Protein AF-A0A813LIZ9-F1 (afdb_monomer_lite)

Radius of gyration: 29.01 Å; chains: 1; bounding box: 77×51×68 Å

Sequence (110 aa):
RAIRGAGMHSLEDPNLRGNLFVLLRVLLPTGVDEDSAQLLREVLPSVAPGALEELSATGEELEEFELCDLDPMESQRLHHVATGGIHTTSDDRDEAPPAGAPGPPPCGQM

Secondary structure (DSSP, 8-state):
--BTT-SPBPSS-TT-B--B---------S---HHHHHHHHHHSPPPPTHHHHHHHHS---PPP----PPPHHHHHHHHHHHTT-----------PPPTTPPPPPP----

Structure (mmCIF, N/CA/C/O backbone):
data_AF-A0A813LIZ9-F1
#
_entry.id   AF-A0A813LIZ9-F1
#
loop_
_atom_site.group_PDB
_atom_site.id
_atom_site.type_symbol
_atom_site.label_atom_id
_atom_site.label_alt_id
_atom_site.label_comp_id
_atom_site.label_asym_id
_atom_site.label_entity_id
_atom_site.label_seq_id
_atom_site.pdbx_PDB_ins_code
_atom_site.Cartn_x
_atom_site.Cartn_y
_atom_site.Cartn_z
_atom_site.occupancy
_atom_site.B_iso_or_equiv
_atom_site.auth_seq_id
_atom_site.auth_comp_id
_atom_site.auth_asym_id
_atom_site.auth_atom_id
_atom_site.pdbx_PDB_model_num
ATOM 1 N N . ARG A 1 1 ? 11.807 -7.721 -7.342 1.00 72.88 1 ARG A N 1
ATOM 2 C CA . ARG A 1 1 ? 12.508 -8.581 -8.335 1.00 72.88 1 ARG A CA 1
ATOM 3 C C . ARG A 1 1 ? 12.321 -7.953 -9.711 1.00 72.88 1 ARG A C 1
ATOM 5 O O . ARG A 1 1 ? 11.189 -7.631 -10.035 1.00 72.88 1 ARG A O 1
ATOM 12 N N . ALA A 1 2 ? 13.392 -7.721 -10.470 1.00 89.88 2 ALA A N 1
ATOM 13 C CA . ALA A 1 2 ? 13.292 -7.138 -11.812 1.00 89.88 2 ALA A CA 1
ATOM 14 C C . ALA A 1 2 ? 12.849 -8.190 -12.842 1.00 89.88 2 ALA A C 1
ATOM 16 O O . ALA A 1 2 ? 13.233 -9.360 -12.733 1.00 89.88 2 ALA A O 1
ATOM 17 N N . ILE A 1 3 ? 12.066 -7.773 -13.837 1.00 95.50 3 ILE A N 1
ATOM 18 C CA . ILE A 1 3 ? 11.669 -8.616 -14.967 1.00 95.50 3 ILE A CA 1
ATOM 19 C C . ILE A 1 3 ? 12.752 -8.480 -16.035 1.00 95.50 3 ILE A C 1
ATOM 21 O O . ILE A 1 3 ? 12.968 -7.399 -16.589 1.00 95.50 3 ILE A O 1
ATOM 25 N N . ARG A 1 4 ? 13.484 -9.570 -16.280 1.00 95.56 4 ARG A N 1
ATOM 26 C CA . ARG A 1 4 ? 14.637 -9.549 -17.184 1.00 95.56 4 ARG A CA 1
ATOM 27 C C . ARG A 1 4 ? 14.203 -9.449 -18.645 1.00 95.56 4 ARG A C 1
ATOM 29 O O . ARG A 1 4 ? 13.238 -10.100 -19.030 1.00 95.56 4 ARG A O 1
ATOM 36 N N . GLY A 1 5 ? 14.912 -8.648 -19.441 1.00 94.62 5 GLY A N 1
ATOM 37 C CA . GLY A 1 5 ? 14.669 -8.512 -20.886 1.00 94.62 5 GLY A CA 1
ATOM 38 C C . GLY A 1 5 ? 13.361 -7.808 -21.277 1.00 94.62 5 GLY A C 1
ATOM 39 O O . GLY A 1 5 ? 12.983 -7.820 -22.447 1.00 94.62 5 GLY A O 1
ATOM 40 N N . ALA A 1 6 ? 12.660 -7.206 -20.312 1.00 96.38 6 ALA A N 1
ATOM 41 C CA . ALA A 1 6 ? 11.418 -6.461 -20.531 1.00 96.38 6 ALA A CA 1
ATOM 42 C C . ALA A 1 6 ? 11.628 -4.938 -20.649 1.00 96.38 6 ALA A C 1
ATOM 44 O O . ALA A 1 6 ? 10.663 -4.196 -20.806 1.00 96.38 6 ALA A O 1
ATOM 45 N N . GLY A 1 7 ? 12.871 -4.467 -20.545 1.00 95.06 7 GLY A N 1
ATOM 46 C CA . GLY A 1 7 ? 13.238 -3.071 -20.752 1.00 95.06 7 GLY A CA 1
ATOM 47 C C . GLY A 1 7 ? 13.452 -2.718 -22.227 1.00 95.06 7 GLY A C 1
ATOM 48 O O . GLY A 1 7 ? 13.108 -3.466 -23.147 1.00 95.06 7 GLY A O 1
ATOM 49 N N . MET A 1 8 ? 14.045 -1.548 -22.446 1.00 96.19 8 MET A N 1
ATOM 50 C CA . MET A 1 8 ? 14.390 -1.057 -23.782 1.00 96.19 8 MET A CA 1
ATOM 51 C C . MET A 1 8 ? 15.553 -1.845 -24.397 1.00 96.19 8 MET A C 1
ATOM 53 O O . MET A 1 8 ? 16.353 -2.439 -23.672 1.00 96.19 8 MET A O 1
ATOM 57 N N . HIS A 1 9 ? 15.637 -1.850 -25.729 1.00 96.44 9 HIS A N 1
ATOM 58 C CA . HIS A 1 9 ? 16.804 -2.383 -26.436 1.00 96.44 9 HIS A CA 1
ATOM 59 C C . HIS A 1 9 ? 18.040 -1.522 -26.152 1.00 96.44 9 HIS A C 1
ATOM 61 O O . HIS A 1 9 ? 17.918 -0.308 -25.969 1.00 96.44 9 HIS A O 1
ATOM 67 N N . SER A 1 10 ? 19.213 -2.152 -26.116 1.00 93.62 10 SER A N 1
ATOM 68 C CA . SER A 1 10 ? 20.483 -1.432 -26.064 1.00 93.62 10 SER A CA 1
ATOM 69 C C . SER A 1 10 ? 20.739 -0.708 -27.389 1.00 93.62 10 SER A C 1
ATOM 71 O O . SER A 1 10 ? 20.350 -1.187 -28.453 1.00 93.62 10 SER A O 1
ATOM 73 N N . LEU A 1 11 ? 21.407 0.444 -27.323 1.00 93.75 11 LEU A N 1
ATOM 74 C CA . LEU A 1 11 ? 21.830 1.206 -28.503 1.00 93.75 11 LEU A CA 1
ATOM 75 C C . LEU A 1 11 ? 22.968 0.510 -29.268 1.00 93.75 11 LEU A C 1
ATOM 77 O O . LEU A 1 11 ? 23.066 0.665 -30.480 1.00 93.75 11 LEU A O 1
ATOM 81 N N . GLU A 1 12 ? 23.806 -0.255 -28.566 1.00 95.12 12 GLU A N 1
ATOM 82 C CA . GLU A 1 12 ? 24.985 -0.925 -29.136 1.00 95.12 12 GLU A CA 1
ATOM 83 C C . GLU A 1 12 ? 24.659 -2.300 -29.742 1.00 95.12 12 GLU A C 1
ATOM 85 O O . GLU A 1 12 ? 25.284 -2.708 -30.717 1.00 95.12 12 GLU A O 1
ATOM 90 N N . ASP A 1 13 ? 23.660 -3.002 -29.194 1.00 93.50 13 ASP A N 1
ATOM 91 C CA . ASP A 1 13 ? 23.198 -4.303 -29.689 1.00 93.50 13 ASP A CA 1
ATOM 92 C C . ASP A 1 13 ? 21.663 -4.392 -29.599 1.00 93.50 13 ASP A C 1
ATOM 94 O O . ASP A 1 13 ? 21.113 -4.491 -28.493 1.00 93.50 13 ASP A O 1
ATOM 98 N N . PRO A 1 14 ? 20.950 -4.404 -30.740 1.00 92.38 14 PRO A N 1
ATOM 99 C CA . PRO A 1 14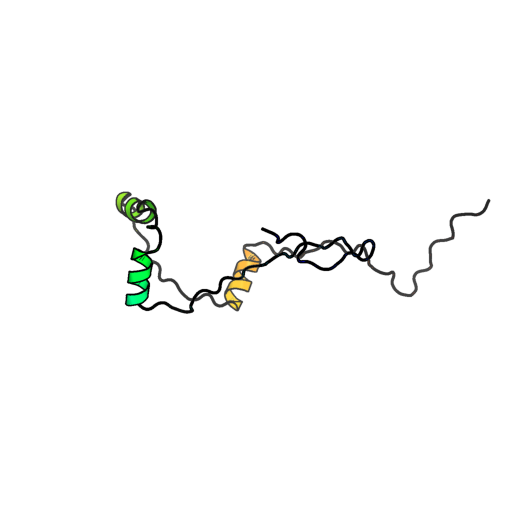 ? 19.493 -4.449 -30.765 1.00 92.38 14 PRO A CA 1
ATOM 100 C C . PRO A 1 14 ? 18.911 -5.787 -30.286 1.00 92.38 14 PRO A C 1
ATOM 102 O O . PRO A 1 14 ? 17.706 -5.864 -30.072 1.00 92.38 14 PRO A O 1
ATOM 105 N N . ASN A 1 15 ? 19.717 -6.838 -30.095 1.00 95.00 15 ASN A N 1
ATOM 106 C CA . ASN A 1 15 ? 19.245 -8.104 -29.525 1.00 95.00 15 ASN A CA 1
ATOM 107 C C . ASN A 1 15 ? 19.275 -8.106 -27.990 1.00 95.00 15 ASN A C 1
ATOM 109 O O . ASN A 1 15 ? 18.622 -8.940 -27.356 1.00 95.00 15 ASN A O 1
ATOM 113 N N . LEU A 1 16 ? 20.009 -7.174 -27.374 1.00 94.56 16 LEU A N 1
ATOM 114 C CA . 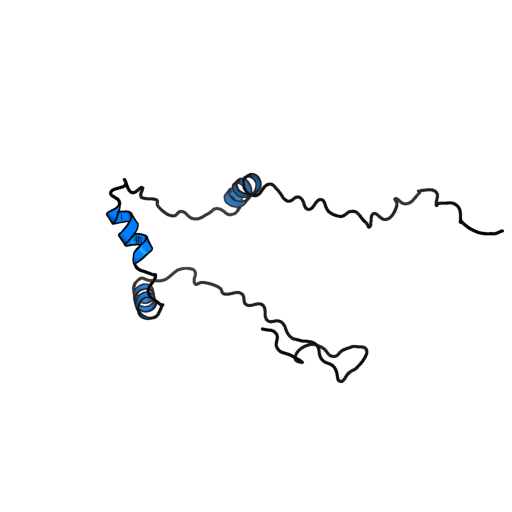LEU A 1 16 ? 20.076 -7.024 -25.926 1.00 94.56 16 LEU A CA 1
ATOM 115 C C . LEU A 1 16 ? 18.971 -6.092 -25.428 1.00 94.56 16 LEU A C 1
ATOM 117 O O . LEU A 1 16 ? 18.798 -4.978 -25.919 1.00 94.56 16 LEU A O 1
ATOM 121 N N . ARG A 1 17 ? 18.235 -6.537 -24.405 1.00 97.12 17 ARG A N 1
ATOM 122 C CA . ARG A 1 17 ? 17.180 -5.756 -23.744 1.00 97.12 17 ARG A CA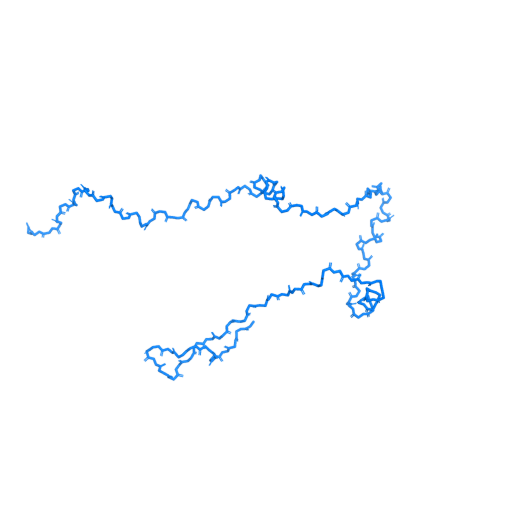 1
ATOM 123 C C . ARG A 1 17 ? 17.488 -5.565 -22.268 1.00 97.12 17 ARG A C 1
ATOM 125 O O . ARG A 1 17 ? 17.912 -6.498 -21.588 1.00 97.12 17 ARG A O 1
ATOM 132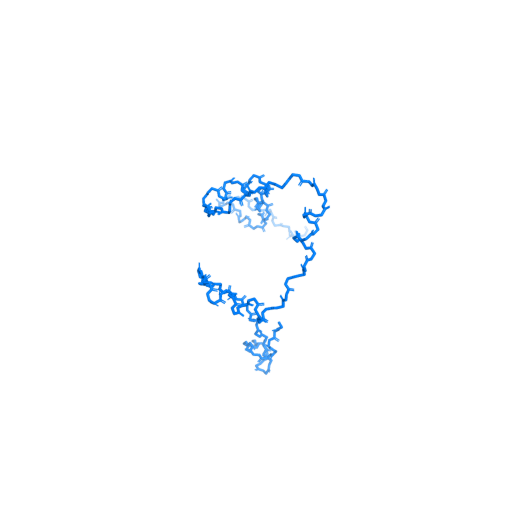 N N . GLY A 1 18 ? 17.224 -4.361 -21.770 1.00 95.69 18 GLY A N 1
ATOM 133 C CA . GLY A 1 18 ? 17.324 -4.028 -20.355 1.00 95.69 18 GLY A CA 1
ATOM 134 C C . GLY A 1 18 ? 16.287 -4.754 -19.494 1.00 95.69 18 GLY A C 1
ATOM 135 O O . GLY A 1 18 ? 15.431 -5.501 -19.974 1.00 95.69 18 GLY A O 1
ATOM 136 N N . ASN A 1 19 ? 16.341 -4.508 -18.188 1.00 96.81 19 ASN A N 1
ATOM 137 C CA . ASN A 1 19 ? 15.390 -5.068 -17.230 1.00 96.81 19 ASN A CA 1
ATOM 138 C C . ASN A 1 19 ? 14.308 -4.042 -16.885 1.00 96.81 19 ASN A C 1
ATOM 140 O O . ASN A 1 19 ? 14.587 -2.849 -16.794 1.00 96.81 19 ASN A O 1
ATOM 144 N N . LEU A 1 20 ? 13.091 -4.518 -16.632 1.00 96.81 20 LEU A N 1
ATOM 145 C CA . LEU A 1 20 ? 12.013 -3.703 -16.082 1.00 96.81 20 LEU A CA 1
ATOM 146 C C . LEU A 1 20 ? 12.024 -3.807 -14.553 1.00 96.81 20 LEU A C 1
ATOM 148 O O . LEU A 1 20 ? 11.972 -4.905 -13.989 1.00 96.81 20 LEU A O 1
ATOM 152 N N . PHE A 1 21 ? 12.051 -2.657 -13.887 1.00 95.62 21 PHE A N 1
ATOM 153 C CA . PHE A 1 21 ? 11.922 -2.544 -12.439 1.00 95.62 21 PHE A CA 1
ATOM 154 C C . PHE A 1 21 ? 10.520 -2.038 -12.106 1.00 95.62 21 PHE A C 1
ATOM 156 O O . PHE A 1 21 ? 10.117 -0.976 -12.569 1.00 95.62 21 PHE A O 1
ATOM 163 N N . VAL A 1 22 ? 9.777 -2.809 -11.312 1.00 94.00 22 VAL A N 1
ATOM 164 C CA . VAL A 1 22 ? 8.434 -2.434 -10.860 1.00 94.00 22 VAL A CA 1
ATOM 165 C C . VAL A 1 22 ? 8.536 -1.903 -9.437 1.00 94.00 22 VAL A C 1
ATOM 167 O O . VAL A 1 22 ? 8.913 -2.638 -8.523 1.00 94.00 22 VAL A O 1
ATOM 170 N N . LEU A 1 23 ? 8.212 -0.623 -9.274 1.00 94.06 23 LEU A N 1
ATOM 171 C CA . LEU A 1 23 ? 8.088 0.046 -7.983 1.00 94.06 23 LEU A CA 1
ATOM 172 C C . LEU A 1 23 ? 6.625 -0.049 -7.550 1.00 94.06 23 LEU A C 1
ATOM 174 O O . LEU A 1 23 ? 5.743 0.492 -8.214 1.00 94.06 23 LEU A O 1
ATOM 178 N N . LEU A 1 24 ? 6.365 -0.775 -6.466 1.00 93.88 24 LEU A N 1
ATOM 179 C CA . LEU A 1 24 ? 5.014 -0.953 -5.944 1.00 93.88 24 LEU A CA 1
ATOM 180 C C . LEU A 1 24 ? 4.737 0.107 -4.885 1.00 93.88 24 LEU A C 1
ATOM 182 O O . LEU A 1 24 ? 5.449 0.194 -3.887 1.00 93.88 24 LEU A O 1
ATOM 186 N N . ARG A 1 25 ? 3.673 0.879 -5.095 1.00 94.81 25 ARG A N 1
ATOM 187 C CA . ARG A 1 25 ? 3.095 1.754 -4.079 1.00 94.81 25 ARG A CA 1
ATOM 188 C C . ARG A 1 25 ? 1.767 1.152 -3.644 1.00 94.81 25 ARG A C 1
ATOM 190 O O . ARG A 1 25 ? 0.820 1.134 -4.424 1.00 94.81 25 ARG A O 1
ATOM 197 N N . VAL A 1 26 ? 1.714 0.649 -2.415 1.00 93.94 26 VAL A N 1
ATOM 198 C CA . VAL A 1 26 ? 0.466 0.170 -1.814 1.00 93.94 26 VAL A CA 1
ATOM 199 C C . VAL A 1 26 ? -0.268 1.372 -1.234 1.00 93.94 26 VAL A C 1
ATOM 201 O O . VAL A 1 26 ? 0.317 2.158 -0.492 1.00 93.94 26 VAL A O 1
ATOM 204 N N . LEU A 1 27 ? -1.532 1.532 -1.612 1.00 94.31 27 LEU A N 1
ATOM 205 C CA . LEU A 1 27 ? -2.420 2.543 -1.053 1.00 94.31 27 LEU A CA 1
ATOM 206 C C . LEU A 1 27 ? -3.371 1.839 -0.094 1.00 94.31 27 LEU A C 1
ATOM 208 O O . LEU A 1 27 ? -4.056 0.897 -0.490 1.00 94.31 27 LEU A O 1
ATOM 212 N N . LEU A 1 28 ? -3.375 2.279 1.160 1.00 94.12 28 LEU A N 1
ATOM 213 C CA . LEU A 1 28 ? -4.330 1.800 2.148 1.00 94.12 28 LEU A CA 1
ATOM 214 C C . LEU A 1 28 ? -5.681 2.500 1.942 1.00 94.12 28 LEU A C 1
ATOM 216 O O . LEU A 1 28 ? -5.706 3.643 1.471 1.00 94.12 28 LEU A O 1
ATOM 220 N N . PRO A 1 29 ? -6.799 1.836 2.276 1.00 93.81 29 PRO A N 1
ATOM 221 C CA . PRO A 1 29 ? -8.088 2.509 2.328 1.00 93.81 29 PRO A CA 1
ATOM 222 C C . PRO A 1 29 ? -8.055 3.612 3.394 1.00 93.81 29 PRO A C 1
ATOM 224 O O . PRO A 1 29 ? -7.333 3.516 4.384 1.00 93.81 29 PRO A O 1
ATOM 227 N N . THR A 1 30 ? -8.848 4.665 3.197 1.00 92.69 30 THR A N 1
ATOM 228 C CA . THR A 1 30 ? -8.920 5.810 4.124 1.00 92.69 30 THR A CA 1
ATOM 229 C C . THR A 1 30 ? -9.565 5.462 5.464 1.00 92.69 30 THR A C 1
ATOM 231 O O . THR A 1 30 ? -9.428 6.210 6.422 1.00 92.69 30 THR A O 1
ATOM 234 N N . GLY A 1 31 ? -10.289 4.349 5.522 1.00 92.00 31 GLY A N 1
ATOM 235 C CA . GLY A 1 31 ? -10.934 3.831 6.716 1.00 92.00 31 GLY A CA 1
ATOM 236 C C . GLY A 1 31 ? -11.451 2.423 6.459 1.00 92.00 31 GLY A C 1
ATOM 237 O O . GLY A 1 31 ? -11.516 1.973 5.312 1.00 92.00 31 GLY A O 1
ATOM 238 N N . VAL A 1 32 ? -11.797 1.733 7.537 1.00 93.56 32 VAL A N 1
ATOM 239 C CA . VAL A 1 32 ? -12.341 0.375 7.518 1.00 93.56 32 VAL A CA 1
ATOM 240 C C . VAL A 1 32 ? -13.514 0.360 8.491 1.00 93.56 32 VAL A C 1
ATOM 242 O O . VAL A 1 32 ? -13.381 0.848 9.610 1.00 93.56 32 VAL A O 1
ATOM 245 N N . ASP A 1 33 ? -14.667 -0.131 8.051 1.00 95.88 33 ASP A N 1
ATOM 246 C CA . ASP A 1 33 ? -15.826 -0.341 8.919 1.00 95.88 33 ASP A CA 1
ATOM 247 C C . ASP A 1 33 ? -15.628 -1.567 9.826 1.00 95.88 33 ASP A C 1
ATOM 249 O O . ASP A 1 33 ? -14.765 -2.408 9.570 1.00 95.88 33 ASP A O 1
ATOM 253 N N . GLU A 1 34 ? -16.422 -1.679 10.892 1.00 95.00 34 GLU A N 1
ATOM 254 C CA . GLU A 1 34 ? -16.223 -2.732 11.898 1.00 95.00 34 GLU A CA 1
ATOM 255 C C . GLU A 1 34 ? -16.397 -4.145 11.320 1.00 95.00 34 GLU A C 1
ATOM 257 O O . GLU A 1 34 ? -15.617 -5.040 11.647 1.00 95.00 34 GLU A O 1
ATOM 262 N N . ASP A 1 35 ? -17.356 -4.343 10.410 1.00 94.44 35 ASP A N 1
ATOM 263 C CA . ASP A 1 35 ? -17.606 -5.652 9.799 1.00 94.44 35 ASP A CA 1
ATOM 264 C C . ASP A 1 35 ? -16.406 -6.075 8.933 1.00 94.44 35 ASP A C 1
ATOM 266 O O . ASP A 1 35 ? -15.895 -7.195 9.049 1.00 94.44 35 ASP A O 1
ATOM 270 N N . SER A 1 36 ? -15.887 -5.156 8.113 1.00 93.38 36 SER A N 1
ATOM 271 C CA . SER A 1 36 ? -14.664 -5.374 7.332 1.00 93.38 36 SER A CA 1
ATOM 272 C C . SER A 1 36 ? -13.434 -5.595 8.216 1.00 93.38 36 SER A C 1
ATOM 274 O O . SER A 1 36 ? -12.592 -6.442 7.905 1.00 93.38 36 SER A O 1
ATOM 276 N N . ALA A 1 37 ? -13.313 -4.863 9.327 1.00 91.62 37 ALA A N 1
ATOM 277 C CA . ALA A 1 37 ? -12.213 -5.023 10.272 1.00 91.62 37 ALA A CA 1
ATOM 278 C C . ALA A 1 37 ? -12.236 -6.413 10.919 1.00 91.62 37 ALA A C 1
ATOM 280 O O . ALA A 1 37 ? -11.189 -7.053 11.039 1.00 91.62 37 ALA A O 1
ATOM 281 N N . GLN A 1 38 ? -13.421 -6.913 11.271 1.00 90.75 38 GLN A N 1
ATOM 282 C CA . GLN A 1 38 ? -13.588 -8.250 11.826 1.00 90.75 38 GLN A CA 1
ATOM 283 C C . GLN A 1 38 ? -13.151 -9.334 10.834 1.00 90.75 38 GLN A C 1
ATOM 285 O O . GLN A 1 38 ? -12.373 -10.216 11.195 1.00 90.75 38 GLN A O 1
ATOM 290 N N . LEU A 1 39 ? -13.558 -9.224 9.567 1.00 93.19 39 LEU A N 1
ATOM 291 C CA . LEU A 1 39 ? -13.126 -10.150 8.515 1.00 93.19 39 LEU A CA 1
ATOM 292 C C . LEU A 1 39 ? -11.607 -10.112 8.298 1.00 93.19 39 LEU A C 1
ATOM 294 O O . LEU A 1 39 ? -10.974 -11.149 8.101 1.00 93.19 39 LEU A O 1
ATOM 298 N N . LEU A 1 40 ? -10.995 -8.926 8.365 1.00 91.31 40 LEU A N 1
ATOM 299 C CA . LEU A 1 40 ? -9.541 -8.795 8.266 1.00 91.31 40 LEU A CA 1
ATOM 300 C C . LEU A 1 40 ? -8.823 -9.501 9.423 1.00 91.31 40 LEU A C 1
ATOM 302 O O . LEU A 1 40 ? -7.793 -10.123 9.177 1.00 91.31 40 LEU A O 1
ATOM 306 N N . ARG A 1 41 ? -9.360 -9.464 10.651 1.00 88.94 41 ARG A N 1
ATOM 307 C CA . ARG A 1 41 ? -8.787 -10.183 11.808 1.00 88.94 41 ARG A CA 1
ATOM 308 C C . ARG A 1 41 ? -8.791 -11.705 11.613 1.00 88.94 41 ARG A C 1
ATOM 310 O O . ARG A 1 41 ? -7.888 -12.369 12.107 1.00 88.94 41 ARG A O 1
ATOM 317 N N . GLU A 1 42 ? -9.775 -12.253 10.898 1.00 89.62 42 GLU A N 1
ATOM 318 C CA . GLU A 1 42 ? -9.874 -13.698 10.625 1.00 89.62 42 GLU A CA 1
ATOM 319 C C . GLU A 1 42 ? -8.891 -14.174 9.545 1.00 89.62 42 GLU A C 1
ATOM 321 O O . GLU A 1 42 ? -8.422 -15.313 9.582 1.00 89.62 42 GLU A O 1
ATOM 326 N N . VAL A 1 43 ? -8.594 -13.315 8.566 1.00 92.06 43 VAL A N 1
ATOM 327 C CA . VAL A 1 43 ? -7.778 -13.669 7.392 1.00 92.06 43 VAL A CA 1
ATOM 328 C C . VAL A 1 43 ? -6.307 -13.312 7.581 1.00 92.06 43 VAL A C 1
ATOM 330 O O . VAL A 1 43 ? -5.424 -14.031 7.102 1.00 92.06 43 VAL A O 1
ATOM 333 N N . LEU A 1 44 ? -6.025 -12.181 8.227 1.00 88.94 44 LEU A N 1
ATOM 334 C CA . LEU A 1 44 ? -4.658 -11.744 8.462 1.00 88.94 44 LEU A CA 1
ATOM 335 C C . LEU A 1 44 ? -4.006 -12.628 9.532 1.00 88.94 44 LEU A C 1
ATOM 337 O O . LEU A 1 44 ? -4.671 -13.063 10.472 1.00 88.94 44 LEU A O 1
ATOM 341 N N . PRO A 1 45 ? -2.697 -12.910 9.412 1.00 84.44 45 PRO A N 1
ATOM 342 C CA . PRO A 1 45 ? -1.990 -13.651 10.443 1.00 84.44 45 PRO A CA 1
ATOM 343 C C . PRO A 1 45 ? -2.148 -12.932 11.784 1.00 84.44 45 PRO A C 1
ATOM 345 O O . PRO A 1 45 ? -1.943 -11.718 11.858 1.00 84.44 45 PRO A O 1
ATOM 348 N N . SER A 1 46 ? -2.508 -13.689 12.826 1.00 71.38 46 SER A N 1
ATOM 349 C CA . SER A 1 46 ? -2.651 -13.152 14.180 1.00 71.38 46 SER A CA 1
ATOM 350 C C . SER A 1 46 ? -1.402 -12.360 14.535 1.00 71.38 46 SER A C 1
ATOM 352 O O . SER A 1 46 ? -0.286 -12.886 14.482 1.00 71.38 46 SER A O 1
ATOM 354 N N . VAL A 1 47 ? -1.593 -11.098 14.917 1.00 67.25 47 VAL A N 1
ATOM 355 C CA . VAL A 1 47 ? -0.535 -10.329 15.569 1.00 67.25 47 VAL A CA 1
ATOM 356 C C . VAL A 1 47 ? -0.129 -11.136 16.799 1.00 67.25 47 VAL A C 1
ATOM 358 O O . VAL A 1 47 ? -0.997 -11.658 17.504 1.00 67.25 47 VAL A O 1
ATOM 361 N N . ALA A 1 48 ? 1.174 -11.348 16.984 1.00 56.72 48 ALA A N 1
ATOM 362 C CA . ALA A 1 48 ? 1.674 -12.170 18.075 1.00 56.72 48 ALA A CA 1
ATOM 363 C C . ALA A 1 48 ? 1.057 -11.676 19.401 1.00 56.72 48 ALA A C 1
ATOM 365 O O . ALA A 1 48 ? 1.198 -10.490 19.709 1.00 56.72 48 ALA A O 1
ATOM 366 N N . PRO A 1 49 ? 0.387 -12.545 20.179 1.00 52.22 49 PRO A N 1
ATOM 367 C CA . PRO A 1 49 ? -0.355 -12.134 21.374 1.00 52.22 49 PRO A CA 1
ATOM 368 C C . PRO A 1 49 ? 0.526 -11.559 22.502 1.00 52.22 49 PRO A C 1
ATOM 370 O O . PRO A 1 49 ? 0.004 -11.061 23.490 1.00 52.22 49 PRO A O 1
ATOM 373 N N . GLY A 1 50 ? 1.855 -11.551 22.355 1.00 50.12 50 GLY A N 1
ATOM 374 C CA . GLY A 1 50 ? 2.773 -11.099 23.404 1.00 50.12 50 GLY A CA 1
ATOM 375 C C . GLY A 1 50 ? 2.774 -9.592 23.668 1.00 50.12 50 GLY A C 1
ATOM 376 O O . GLY A 1 50 ? 2.944 -9.188 24.807 1.00 50.12 50 GLY A O 1
ATOM 377 N N . ALA A 1 51 ? 2.541 -8.737 22.667 1.00 55.34 51 ALA A N 1
ATOM 378 C CA . ALA A 1 51 ? 2.783 -7.299 22.850 1.00 55.34 51 ALA A CA 1
ATOM 379 C C . ALA A 1 51 ? 1.779 -6.604 23.791 1.00 55.34 51 ALA A C 1
ATOM 381 O O . ALA A 1 51 ? 2.125 -5.606 24.410 1.00 55.34 51 ALA A O 1
ATOM 382 N N . LEU A 1 52 ? 0.548 -7.115 23.891 1.00 53.66 52 LEU A N 1
ATOM 383 C CA . LEU A 1 52 ? -0.526 -6.507 24.687 1.00 53.66 52 LEU A CA 1
ATOM 384 C C . LEU A 1 52 ? -0.733 -7.217 26.033 1.00 53.66 52 LEU A C 1
ATOM 386 O O . LEU A 1 52 ? -0.990 -6.555 27.035 1.00 53.66 52 LEU A O 1
ATOM 390 N N . GLU A 1 53 ? -0.575 -8.544 26.081 1.00 56.06 53 GLU A N 1
ATOM 391 C CA . GLU A 1 53 ? -0.712 -9.308 27.329 1.00 56.06 53 GLU A CA 1
ATOM 392 C C . GLU A 1 53 ? 0.506 -9.149 28.257 1.00 56.06 53 GLU A C 1
ATOM 394 O O . GLU A 1 53 ? 0.335 -9.135 29.477 1.00 56.06 53 GLU A O 1
ATOM 399 N N . GLU A 1 54 ? 1.721 -8.952 27.721 1.00 55.53 54 GLU A N 1
ATOM 400 C CA . GLU A 1 54 ? 2.918 -8.718 28.548 1.00 55.53 54 GLU A CA 1
ATOM 401 C C . GLU A 1 54 ? 2.862 -7.372 29.289 1.00 55.53 54 GLU A C 1
ATOM 403 O O . GLU A 1 54 ? 3.265 -7.305 30.449 1.00 55.53 54 GLU A O 1
ATOM 408 N N . LEU A 1 55 ? 2.292 -6.328 28.673 1.00 55.44 55 LEU A N 1
ATOM 409 C CA . LEU A 1 55 ? 2.143 -4.995 29.279 1.00 55.44 55 LEU A CA 1
ATOM 410 C C . LEU A 1 55 ? 1.126 -4.967 30.432 1.00 55.44 55 LEU A C 1
ATOM 412 O O . LEU A 1 55 ? 1.263 -4.187 31.367 1.00 55.44 55 LEU A O 1
ATOM 416 N N . SER A 1 56 ? 0.111 -5.834 30.393 1.00 55.88 56 SER A N 1
ATOM 417 C CA . SER A 1 56 ? -0.856 -5.977 31.490 1.00 55.88 56 SER A CA 1
ATOM 418 C C . SER A 1 56 ? -0.291 -6.773 32.672 1.00 55.88 56 SER A C 1
ATOM 420 O O . SER A 1 56 ? -0.777 -6.620 33.794 1.00 55.88 56 SER A O 1
ATOM 422 N N . ALA A 1 57 ? 0.676 -7.661 32.433 1.00 58.81 57 ALA A N 1
ATOM 423 C CA . ALA A 1 57 ? 1.194 -8.583 33.441 1.00 58.81 57 ALA A CA 1
ATOM 424 C C . ALA A 1 57 ? 2.294 -7.969 34.326 1.00 58.81 57 ALA A C 1
ATOM 426 O O . ALA A 1 57 ? 2.549 -8.479 35.418 1.00 58.81 57 ALA A O 1
ATOM 427 N N . THR A 1 58 ? 2.935 -6.880 33.889 1.00 61.50 58 THR A N 1
ATOM 428 C CA . THR A 1 58 ? 4.022 -6.205 34.621 1.00 61.50 58 THR A CA 1
ATOM 429 C C . THR A 1 58 ? 3.542 -5.306 35.762 1.00 61.50 58 THR A C 1
ATOM 431 O O . THR A 1 58 ? 4.356 -4.912 36.595 1.00 61.50 58 THR A O 1
ATOM 434 N N . GLY A 1 59 ? 2.235 -5.030 35.868 1.00 57.91 59 GLY A N 1
ATOM 435 C CA . GLY A 1 59 ? 1.670 -4.216 36.953 1.00 57.91 59 GLY A CA 1
ATOM 436 C C . GLY A 1 59 ? 2.112 -2.749 36.927 1.00 57.91 59 GLY A C 1
ATOM 437 O O . GLY A 1 59 ? 2.011 -2.065 37.945 1.00 57.91 59 GLY A O 1
ATOM 438 N N . GLU A 1 60 ? 2.622 -2.284 35.788 1.00 71.19 60 GLU A N 1
ATOM 439 C CA . GLU A 1 60 ? 2.983 -0.888 35.557 1.00 71.19 60 GLU A CA 1
ATOM 440 C C . GLU A 1 60 ? 1.717 -0.057 35.291 1.00 71.19 60 GLU A C 1
ATOM 442 O O . GLU A 1 60 ? 0.737 -0.551 34.728 1.00 71.19 60 GLU A O 1
ATOM 447 N N . GLU A 1 61 ? 1.715 1.203 35.735 1.00 68.00 61 GLU A N 1
ATOM 448 C CA . GLU A 1 61 ? 0.640 2.145 35.418 1.00 68.00 61 GLU A CA 1
ATOM 449 C C . GLU A 1 61 ? 0.613 2.364 33.898 1.00 68.00 61 GLU A C 1
ATOM 451 O O . GLU A 1 61 ? 1.569 2.869 33.312 1.00 68.00 61 GLU A O 1
ATOM 456 N N . LEU A 1 62 ? -0.472 1.931 33.254 1.00 72.12 62 LEU A N 1
ATOM 457 C CA . LEU A 1 62 ? -0.674 2.101 31.819 1.00 72.12 62 LEU A CA 1
ATOM 458 C C . LEU A 1 62 ? -1.174 3.518 31.542 1.00 72.12 62 LEU A C 1
ATOM 460 O O . LEU A 1 62 ? -2.236 3.919 32.018 1.00 72.12 62 LEU A O 1
ATOM 464 N N . GLU A 1 63 ? -0.416 4.259 30.742 1.00 75.88 63 GLU A N 1
ATOM 465 C CA . GLU A 1 63 ? -0.847 5.542 30.199 1.00 75.88 63 GLU A CA 1
ATOM 466 C C . GLU A 1 63 ? -1.693 5.303 28.939 1.00 75.88 63 GLU A C 1
ATOM 468 O O . GLU A 1 63 ? -1.241 4.691 27.968 1.00 75.88 63 GLU A O 1
ATOM 473 N N . GLU A 1 64 ? -2.942 5.770 28.961 1.00 79.19 64 GLU A N 1
ATOM 474 C CA . GLU A 1 64 ? -3.843 5.720 27.811 1.00 79.19 64 GLU A CA 1
ATOM 475 C C . GLU A 1 64 ? -3.662 6.982 26.960 1.00 79.19 64 GLU A C 1
ATOM 477 O O . GLU A 1 64 ? -3.793 8.106 27.449 1.00 79.19 64 GLU A O 1
ATOM 482 N N . PHE A 1 65 ? -3.363 6.791 25.675 1.00 83.06 65 PHE A N 1
ATOM 483 C CA . PHE A 1 65 ? -3.205 7.874 24.712 1.00 83.06 65 PHE A CA 1
ATOM 484 C C . PHE A 1 65 ? -4.204 7.720 23.571 1.00 83.06 65 PHE A C 1
ATOM 486 O O . PHE A 1 65 ? -4.327 6.649 22.976 1.00 83.06 65 PHE A O 1
ATOM 493 N N . GLU A 1 66 ? -4.862 8.820 23.215 1.00 87.44 66 GLU A N 1
ATOM 494 C CA . GLU A 1 66 ? -5.652 8.903 21.991 1.00 87.44 66 GLU A CA 1
ATOM 495 C C . GLU A 1 66 ? -4.743 9.256 20.809 1.00 87.44 66 GLU A C 1
ATOM 497 O O . GLU A 1 66 ? -3.914 10.168 20.878 1.00 87.44 66 GLU A O 1
ATOM 502 N N . LEU A 1 67 ? -4.891 8.521 19.705 1.00 85.12 67 LEU A N 1
ATOM 503 C CA . LEU A 1 67 ? -4.198 8.841 18.463 1.00 85.12 67 LEU A CA 1
ATOM 504 C C . LEU A 1 67 ? -4.907 10.012 17.780 1.00 85.12 67 LEU A C 1
ATOM 506 O O . LEU A 1 67 ? -6.084 9.921 17.438 1.00 85.12 67 LEU A O 1
ATOM 510 N N . CYS A 1 68 ? -4.163 11.087 17.542 1.00 86.25 68 CYS A N 1
ATOM 511 C CA . CYS A 1 68 ? -4.634 12.257 16.810 1.00 86.25 68 CYS A CA 1
ATOM 512 C C . CYS A 1 68 ? -4.022 12.301 15.410 1.00 86.25 68 CYS A C 1
ATOM 514 O O . CYS A 1 68 ? -2.889 11.857 15.196 1.00 86.25 68 CYS A O 1
ATOM 516 N N . ASP A 1 69 ? -4.755 12.897 14.469 1.00 87.50 69 ASP A N 1
ATOM 517 C CA . ASP A 1 69 ? -4.235 13.158 13.132 1.00 87.50 69 ASP A CA 1
ATOM 518 C C . ASP A 1 69 ? -3.004 14.064 13.194 1.00 87.50 69 ASP A C 1
ATOM 520 O O . ASP A 1 69 ? -2.946 15.056 13.925 1.00 87.50 69 ASP A O 1
ATOM 524 N N . LEU A 1 70 ? -2.015 13.725 12.376 1.00 84.94 70 LEU A N 1
ATOM 525 C CA . LEU A 1 70 ? -0.799 14.504 12.254 1.00 84.94 70 LEU A CA 1
ATOM 526 C C . LEU A 1 70 ? -0.999 15.610 11.213 1.00 84.94 70 LEU A C 1
ATOM 528 O O . LEU A 1 70 ? -1.160 15.322 10.026 1.00 84.94 70 LEU A O 1
ATOM 532 N N . ASP A 1 71 ? -0.922 16.874 11.632 1.00 86.00 71 ASP A N 1
ATOM 533 C CA . ASP A 1 71 ? -0.848 17.988 10.685 1.00 86.00 71 ASP A CA 1
ATOM 534 C C . ASP A 1 71 ? 0.516 17.937 9.964 1.00 86.00 71 ASP A C 1
ATOM 536 O O . ASP A 1 71 ? 1.570 18.014 10.611 1.00 86.00 71 ASP A O 1
ATOM 540 N N . PRO A 1 72 ? 0.545 17.807 8.625 1.00 80.50 72 PRO A N 1
ATOM 541 C CA . PRO A 1 72 ? 1.788 17.715 7.869 1.00 80.50 72 PRO A CA 1
ATOM 542 C C . PRO A 1 72 ? 2.695 18.946 8.030 1.00 80.50 72 PRO A C 1
ATOM 544 O O . PRO A 1 72 ? 3.915 18.809 7.930 1.00 80.50 72 PRO A O 1
ATOM 547 N N . MET A 1 73 ? 2.143 20.135 8.297 1.00 80.94 73 MET A N 1
ATOM 548 C CA . MET A 1 73 ? 2.924 21.359 8.514 1.00 80.94 73 MET A CA 1
ATOM 549 C C . MET A 1 73 ? 3.558 21.397 9.908 1.00 80.94 73 MET A C 1
ATOM 551 O O . MET A 1 73 ? 4.721 21.783 10.048 1.00 80.94 73 MET A O 1
ATOM 555 N N . GLU A 1 74 ? 2.819 20.968 10.932 1.00 74.06 74 GLU A N 1
ATOM 556 C CA . GLU A 1 74 ? 3.326 20.818 12.304 1.00 74.06 74 GLU A CA 1
ATOM 557 C C . GLU A 1 74 ? 4.391 19.712 12.367 1.00 74.06 74 GLU A C 1
ATOM 559 O O . GLU A 1 74 ? 5.466 19.896 12.942 1.00 74.06 74 GLU A O 1
ATOM 564 N N . SER A 1 75 ? 4.148 18.592 11.680 1.00 66.81 75 SER A N 1
ATOM 565 C CA . SER A 1 75 ? 5.078 17.465 11.583 1.00 66.81 75 SER A CA 1
ATOM 566 C C . SER A 1 75 ? 6.407 17.854 10.948 1.00 66.81 75 SER A C 1
ATOM 568 O O . SER A 1 75 ? 7.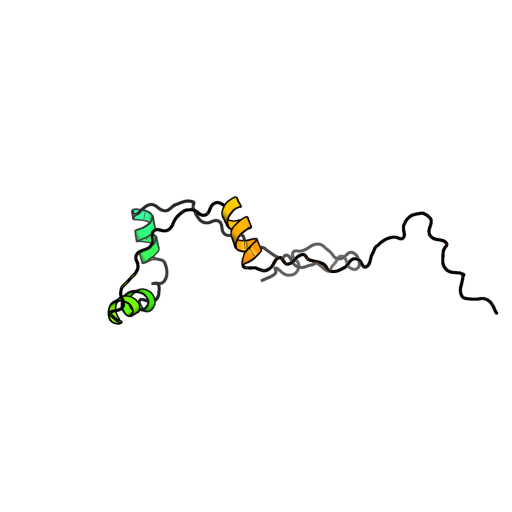460 17.521 11.489 1.00 66.81 75 SER A O 1
ATOM 570 N N . GLN A 1 76 ? 6.386 18.606 9.842 1.00 66.06 76 GLN A N 1
ATOM 571 C CA . GLN A 1 76 ? 7.616 19.085 9.208 1.00 66.06 76 GLN A CA 1
ATOM 572 C C . GLN A 1 76 ? 8.431 19.973 10.148 1.00 66.06 76 GLN A C 1
ATOM 574 O O . GLN A 1 76 ? 9.652 19.842 10.190 1.00 66.06 76 GLN A O 1
ATOM 579 N N . ARG A 1 77 ? 7.777 20.841 10.930 1.00 64.50 77 ARG A N 1
ATOM 580 C CA . ARG A 1 77 ? 8.449 21.711 11.908 1.00 64.50 77 ARG A CA 1
ATOM 581 C C . ARG A 1 77 ? 9.084 20.917 13.049 1.00 64.50 77 ARG A C 1
ATOM 583 O O . ARG A 1 77 ? 10.209 21.222 13.431 1.00 64.50 77 ARG A O 1
ATOM 590 N N . LEU A 1 78 ? 8.402 19.890 13.556 1.00 60.59 78 LEU A N 1
ATOM 591 C CA . LEU A 1 78 ? 8.894 19.042 14.647 1.00 60.59 78 LEU A CA 1
ATOM 592 C C . LEU A 1 78 ? 9.997 18.070 14.183 1.00 60.59 78 LEU A C 1
ATOM 594 O O . LEU A 1 78 ? 11.010 17.908 14.864 1.00 60.59 78 LEU A O 1
ATOM 598 N N . HIS A 1 79 ? 9.870 17.477 12.991 1.00 51.84 79 HIS A N 1
ATOM 599 C CA . HIS A 1 79 ? 10.878 16.562 12.440 1.00 51.84 79 HIS A CA 1
ATOM 600 C C . HIS A 1 79 ? 12.130 17.262 11.899 1.00 51.84 79 HIS A C 1
ATOM 602 O O . HIS A 1 79 ? 13.196 16.646 11.908 1.00 51.84 79 HIS A O 1
ATOM 608 N N . HIS A 1 80 ? 12.068 18.537 11.492 1.00 47.56 80 HIS A N 1
ATOM 609 C CA . HIS A 1 80 ? 13.283 19.293 11.142 1.00 47.56 80 HIS A CA 1
ATOM 610 C C . HIS A 1 80 ? 14.237 19.457 12.339 1.00 47.56 80 HIS A C 1
ATOM 612 O O . HIS A 1 80 ? 15.437 19.652 12.155 1.00 47.56 80 HIS A O 1
ATOM 618 N N . VAL A 1 81 ? 13.708 19.362 13.565 1.00 48.47 81 VAL A N 1
ATOM 619 C CA . VAL A 1 81 ? 14.487 19.459 14.807 1.00 48.47 81 VAL A CA 1
ATOM 620 C C . VAL A 1 81 ? 15.025 18.089 15.250 1.00 48.47 81 VAL A C 1
ATOM 622 O O . VAL A 1 81 ? 16.142 18.021 15.754 1.00 48.47 81 VAL A O 1
ATOM 625 N N . ALA A 1 82 ? 14.283 16.993 15.038 1.00 46.59 82 ALA A N 1
ATOM 626 C CA . ALA A 1 82 ? 14.667 15.651 15.510 1.00 46.59 82 ALA A CA 1
ATOM 627 C C . ALA A 1 82 ? 15.528 14.845 14.515 1.00 46.59 82 ALA A C 1
ATOM 629 O O . ALA A 1 82 ? 16.442 14.126 14.916 1.00 46.59 82 ALA A O 1
ATOM 630 N N . THR A 1 83 ? 15.288 14.984 13.213 1.00 43.12 83 THR A N 1
ATOM 631 C CA . THR A 1 83 ? 16.212 14.526 12.166 1.00 43.12 83 THR A CA 1
ATOM 632 C C . THR A 1 83 ? 17.017 15.736 11.757 1.00 43.12 83 THR A C 1
ATOM 634 O O . THR A 1 83 ? 16.614 16.436 10.831 1.00 43.12 83 THR A O 1
ATOM 637 N N . GLY A 1 84 ? 18.085 16.022 12.515 1.00 38.69 84 GLY A N 1
ATOM 638 C CA . GLY A 1 84 ? 18.976 17.156 12.281 1.00 38.69 84 GLY A CA 1
ATOM 639 C C . GLY A 1 84 ? 19.116 17.403 10.789 1.00 38.69 84 GLY A C 1
ATOM 640 O O . GLY A 1 84 ? 19.529 16.495 10.068 1.00 38.69 84 GLY A O 1
ATOM 641 N N . GLY A 1 85 ? 18.638 18.574 10.355 1.00 39.25 85 GLY A N 1
ATOM 642 C CA . GLY A 1 85 ? 18.469 18.910 8.954 1.00 39.25 85 GLY A CA 1
ATOM 643 C C . GLY A 1 85 ? 19.664 18.431 8.151 1.00 39.25 85 GLY A C 1
ATOM 644 O O . GLY A 1 85 ? 20.747 19.009 8.226 1.00 39.25 85 GLY A O 1
ATOM 645 N N . ILE A 1 86 ? 19.459 17.376 7.363 1.00 41.00 86 ILE A N 1
ATOM 646 C CA . ILE A 1 86 ? 20.350 17.074 6.258 1.00 41.00 86 ILE A CA 1
ATOM 647 C C . ILE A 1 86 ? 19.991 18.115 5.202 1.00 41.00 86 ILE A C 1
ATOM 649 O O . ILE A 1 86 ? 19.293 17.854 4.226 1.00 41.00 86 ILE A O 1
ATOM 653 N N . HIS A 1 87 ? 20.467 19.340 5.435 1.00 39.88 87 HIS A N 1
ATOM 654 C CA . HIS A 1 87 ? 21.027 20.120 4.356 1.00 39.88 87 HIS A CA 1
ATOM 655 C C . HIS A 1 87 ? 21.990 19.166 3.653 1.00 39.88 87 HIS A C 1
ATOM 657 O O . HIS A 1 87 ? 23.041 18.817 4.189 1.00 39.88 87 HIS A O 1
ATOM 663 N N . THR A 1 88 ? 21.617 18.688 2.473 1.00 40.56 88 THR A N 1
ATOM 664 C CA . THR A 1 88 ? 22.588 18.167 1.521 1.00 40.56 88 THR A CA 1
ATOM 665 C C . THR A 1 88 ? 23.461 19.347 1.100 1.00 40.56 88 THR A C 1
ATOM 667 O O . THR A 1 88 ? 23.256 19.948 0.053 1.00 40.56 88 THR A O 1
ATOM 670 N N . THR A 1 89 ? 24.397 19.747 1.960 1.00 47.97 89 THR A N 1
ATOM 671 C CA . THR A 1 89 ? 25.626 20.417 1.546 1.00 47.97 89 THR A CA 1
ATOM 672 C C . THR A 1 89 ? 26.587 19.318 1.115 1.00 47.97 89 THR A C 1
ATOM 674 O O . THR A 1 89 ? 27.409 18.843 1.897 1.00 47.97 89 THR A O 1
ATOM 677 N N . SER A 1 90 ? 26.400 18.855 -0.111 1.00 38.25 90 SER A N 1
ATOM 678 C CA . SER A 1 90 ? 27.341 18.058 -0.898 1.00 38.25 90 SER A CA 1
ATOM 679 C C . SER A 1 90 ? 26.701 17.950 -2.285 1.00 38.25 90 SER A C 1
ATOM 681 O O . SER A 1 90 ? 25.627 17.382 -2.426 1.00 38.25 90 SER A O 1
ATOM 683 N N . ASP A 1 91 ? 27.217 18.541 -3.352 1.00 38.12 91 ASP A N 1
ATOM 684 C CA . ASP A 1 91 ? 28.611 18.757 -3.706 1.00 38.12 91 ASP A CA 1
ATOM 685 C C . ASP A 1 91 ? 28.611 19.831 -4.817 1.00 38.12 91 ASP A C 1
ATOM 687 O O . ASP A 1 91 ? 28.265 19.531 -5.960 1.00 38.12 91 ASP A O 1
ATOM 691 N N . ASP A 1 92 ? 28.936 21.090 -4.496 1.00 44.91 92 ASP A N 1
ATOM 692 C CA . ASP A 1 92 ? 29.272 22.116 -5.500 1.00 44.91 92 ASP A CA 1
ATOM 693 C C . ASP A 1 92 ? 30.636 21.767 -6.117 1.00 44.91 92 ASP A C 1
ATOM 695 O O . ASP A 1 92 ? 31.672 22.381 -5.858 1.00 44.91 92 ASP A O 1
ATOM 699 N N . ARG A 1 93 ? 30.639 20.708 -6.927 1.00 49.34 93 ARG A N 1
ATOM 700 C CA . ARG A 1 93 ? 31.729 20.338 -7.834 1.00 49.34 93 ARG A CA 1
ATOM 701 C C . ARG A 1 93 ? 31.304 20.430 -9.292 1.00 49.34 93 ARG A C 1
ATOM 703 O O . ARG A 1 93 ? 31.761 19.648 -10.118 1.00 49.34 93 ARG A O 1
ATOM 710 N N . ASP A 1 94 ? 30.473 21.418 -9.601 1.00 53.91 94 ASP A N 1
ATOM 711 C CA . ASP A 1 94 ? 30.342 21.929 -10.965 1.00 53.91 94 ASP A CA 1
ATOM 712 C C . ASP A 1 94 ? 29.906 23.404 -10.966 1.00 53.91 94 ASP A C 1
ATOM 714 O O . ASP A 1 94 ? 29.003 23.824 -11.691 1.00 53.91 94 ASP A O 1
ATOM 718 N N . GLU A 1 95 ? 30.537 24.220 -10.110 1.00 49.53 95 GLU A N 1
ATOM 719 C CA . GLU A 1 95 ? 30.421 25.671 -10.235 1.00 49.53 95 GLU A CA 1
ATOM 720 C C . GLU A 1 95 ? 31.180 26.095 -11.497 1.00 49.53 95 GLU A C 1
ATOM 722 O O . GLU A 1 95 ? 32.407 26.229 -11.519 1.00 49.5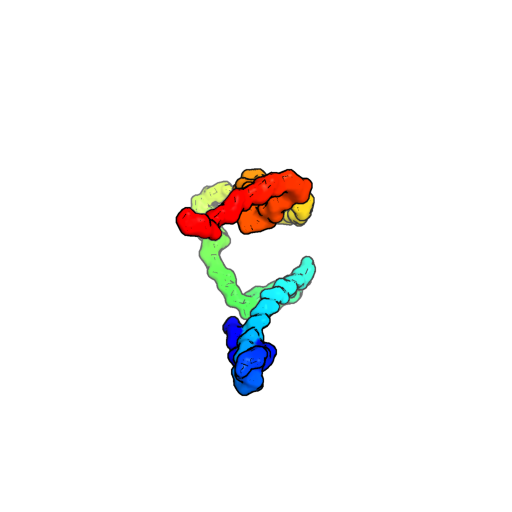3 95 GLU A O 1
ATOM 727 N N . ALA A 1 96 ? 30.429 26.255 -12.588 1.00 57.34 96 ALA A N 1
ATOM 728 C CA . ALA A 1 96 ? 30.901 26.945 -13.774 1.00 57.34 96 ALA A CA 1
ATOM 729 C C . ALA A 1 96 ? 31.487 28.301 -13.338 1.00 57.34 96 ALA A C 1
ATOM 731 O O . ALA A 1 96 ? 30.829 29.034 -12.594 1.00 57.34 96 ALA A O 1
ATOM 732 N N . PRO A 1 97 ? 32.710 28.661 -13.765 1.00 54.06 97 PRO A N 1
ATOM 733 C CA . PRO A 1 97 ? 33.337 29.888 -13.301 1.00 54.06 97 PRO A CA 1
ATOM 734 C C . PRO A 1 97 ? 32.464 31.099 -13.669 1.00 54.06 97 PRO A C 1
ATOM 736 O O . PRO A 1 97 ? 31.906 31.135 -14.773 1.00 54.06 97 PRO A O 1
ATOM 739 N N . PRO A 1 98 ? 32.352 32.115 -12.794 1.00 56.56 98 PRO A N 1
ATOM 740 C CA . PRO A 1 98 ? 31.636 33.339 -13.122 1.00 56.56 98 PRO A CA 1
ATOM 741 C C . PRO A 1 98 ? 32.233 33.954 -14.393 1.00 56.56 98 PRO A C 1
ATOM 743 O O . PRO A 1 98 ? 33.457 34.045 -14.546 1.00 56.56 98 PRO A O 1
ATOM 746 N N . ALA A 1 99 ? 31.364 34.360 -15.323 1.00 48.53 99 ALA A N 1
ATOM 747 C CA . ALA A 1 99 ? 31.756 34.984 -16.581 1.00 48.53 99 ALA A CA 1
ATOM 748 C C . ALA A 1 99 ? 32.651 36.207 -16.305 1.00 48.53 99 ALA A C 1
ATOM 750 O O . ALA A 1 99 ? 32.170 37.250 -15.866 1.00 48.53 99 ALA A O 1
ATOM 751 N N . GLY A 1 100 ? 33.960 36.060 -16.536 1.00 53.84 100 GLY A N 1
ATOM 752 C CA . GLY A 1 100 ? 34.949 37.125 -16.340 1.00 53.84 100 GLY A CA 1
ATOM 753 C C . GLY A 1 100 ? 36.222 36.743 -15.580 1.00 53.84 100 GLY A C 1
ATOM 754 O O . GLY A 1 100 ? 37.108 37.588 -15.467 1.00 53.84 100 GLY A O 1
ATOM 755 N N . ALA A 1 101 ? 36.370 35.512 -15.081 1.00 54.19 101 ALA A N 1
ATOM 756 C CA . ALA A 1 101 ? 37.639 35.091 -14.483 1.00 54.19 101 ALA A CA 1
ATOM 757 C C . ALA A 1 101 ? 38.749 34.967 -15.557 1.00 54.19 101 ALA A C 1
ATOM 759 O O . ALA A 1 101 ? 38.533 34.301 -16.575 1.00 54.19 101 ALA A O 1
ATOM 760 N N . PRO A 1 102 ? 39.936 35.582 -15.370 1.00 53.44 102 PRO A N 1
ATOM 761 C CA . PRO A 1 102 ? 41.061 35.392 -16.279 1.00 53.44 102 PRO A CA 1
ATOM 762 C C . PRO A 1 102 ? 41.497 33.924 -16.224 1.00 53.44 102 PRO A C 1
ATOM 764 O O . PRO A 1 102 ? 41.833 33.407 -15.159 1.00 53.44 102 PRO A O 1
ATOM 767 N N . GLY A 1 103 ? 41.429 33.242 -17.369 1.00 58.94 103 GLY A N 1
ATOM 768 C CA . GLY A 1 103 ? 41.758 31.822 -17.470 1.00 58.94 103 GLY A CA 1
ATOM 769 C C . GLY A 1 103 ? 43.202 31.519 -17.044 1.00 58.94 103 GLY A C 1
ATOM 770 O O . GLY A 1 103 ? 44.069 32.395 -17.130 1.00 58.94 103 GLY A O 1
ATOM 771 N N . PRO A 1 104 ? 43.485 30.286 -16.590 1.00 64.19 104 PRO A N 1
ATOM 772 C CA . PRO A 1 104 ? 44.846 29.876 -16.273 1.00 64.19 104 PRO A CA 1
ATOM 773 C C . PRO A 1 104 ? 45.729 29.940 -17.532 1.00 64.19 104 PRO A C 1
ATOM 775 O O . PRO A 1 104 ? 45.240 29.690 -18.640 1.00 64.19 104 PRO A O 1
ATOM 778 N N . PRO A 1 105 ? 47.026 30.269 -17.397 1.00 63.56 105 PRO A N 1
ATOM 779 C CA . PRO A 1 105 ? 47.929 30.280 -18.538 1.00 63.56 105 PRO A CA 1
ATOM 780 C C . PRO A 1 105 ? 48.042 28.867 -19.135 1.00 63.56 105 PRO A C 1
ATOM 782 O O . PRO A 1 105 ? 48.009 27.882 -18.392 1.00 63.56 105 PRO A O 1
ATOM 785 N N . PRO A 1 106 ? 48.196 28.738 -20.464 1.00 60.41 106 PRO A N 1
ATOM 786 C CA . PRO A 1 106 ? 48.380 27.439 -21.092 1.00 60.41 106 PRO A CA 1
ATOM 787 C C . PRO A 1 106 ? 49.693 26.811 -20.612 1.00 60.41 106 PRO A C 1
ATOM 789 O O . PRO A 1 106 ? 50.784 27.322 -20.869 1.00 60.41 106 PRO A O 1
ATOM 792 N N . CYS A 1 107 ? 49.593 25.676 -19.920 1.00 50.22 107 CYS A N 1
ATOM 793 C CA . CYS A 1 107 ? 50.738 24.813 -19.675 1.00 50.22 107 CYS A CA 1
ATOM 794 C C . CYS A 1 107 ? 51.115 24.103 -20.978 1.00 50.22 107 CYS A C 1
ATOM 796 O O . CYS A 1 107 ? 50.441 23.166 -21.401 1.00 50.22 107 CYS A O 1
ATOM 798 N N . GLY A 1 108 ? 52.227 24.536 -21.571 1.00 51.62 108 GLY A N 1
ATOM 799 C CA . GLY A 1 108 ? 53.000 23.745 -22.521 1.00 51.62 108 GLY A CA 1
ATOM 800 C C . GLY A 1 108 ? 53.302 24.462 -23.828 1.00 51.62 108 GLY A C 1
ATOM 801 O O . GLY A 1 108 ? 52.468 24.476 -24.727 1.00 51.62 108 GLY A O 1
ATOM 802 N N . GLN A 1 109 ? 54.537 24.951 -23.959 1.00 39.50 109 GLN A N 1
ATOM 803 C CA . GLN A 1 109 ? 55.402 24.619 -25.093 1.00 39.50 109 GLN A CA 1
ATOM 804 C C . GLN A 1 109 ? 56.858 25.020 -24.793 1.00 39.50 109 GLN A C 1
ATOM 806 O O . GLN A 1 109 ? 57.154 26.204 -24.681 1.00 39.50 109 GLN A O 1
ATOM 811 N N . MET A 1 110 ? 57.702 23.979 -24.733 1.00 40.28 110 MET A N 1
ATOM 812 C CA . MET A 1 110 ? 59.176 23.934 -24.818 1.00 40.28 110 MET A CA 1
ATOM 813 C C . MET A 1 110 ? 60.004 24.456 -23.641 1.00 40.28 110 MET A C 1
ATOM 815 O O . MET A 1 110 ? 60.060 25.679 -23.411 1.00 40.28 110 MET A O 1
#

pLDDT: mean 72.97, std 20.17, range [38.12, 97.12]

Organism: Polarella glacialis (NCBI:txid89957)

Foldseek 3Di:
DWAAQPAAADPVDRVHHHIHDDDDDDDDDPDDDPVRVVVCCVPPPHDPPCPPVVVVVVPDDDDDDDDDDDDPVVVVVVVCVVVVDPPVPDDPPPPDDPPPDDDDDDPDDD